Protein AF-I4IL51-F1 (afdb_monomer)

Foldseek 3Di:
DQAAFDDDDFDADPVGDRVVVVVLVPDPDPVVSVVVVVQVVCVRSRCPDDDDPPPPDDD

Nearest PDB structures (foldseek):
  4v6q-assembly1_AJ  TM=3.034E-01  e=8.148E+00  Escherichia coli

Secondary structure (DSSP, 8-state):
-------------TTS--HHHHHHHH---HHHHHHHHHHHHHHHTT-------S-----

Organism: NCBI:txid721123

Mean predicted aligned error: 5.91 Å

Solvent-accessible surface area (backbone atoms only — not comparable to full-atom values): 3882 Å² total; per-residue (Å²): 132,84,65,53,72,41,91,83,79,83,67,64,48,98,87,69,46,39,64,69,60,56,53,58,66,68,53,83,54,62,69,59,48,52,52,52,52,56,50,51,54,38,33,36,52,32,48,76,72,92,76,81,75,87,81,76,77,82,127

Structure (mmCIF, N/CA/C/O backbone):
data_AF-I4IL51-F1
#
_entry.id   AF-I4IL51-F1
#
loop_
_atom_site.group_PDB
_atom_site.id
_atom_site.type_symbol
_atom_site.label_atom_id
_atom_site.label_alt_id
_atom_site.label_comp_id
_atom_site.la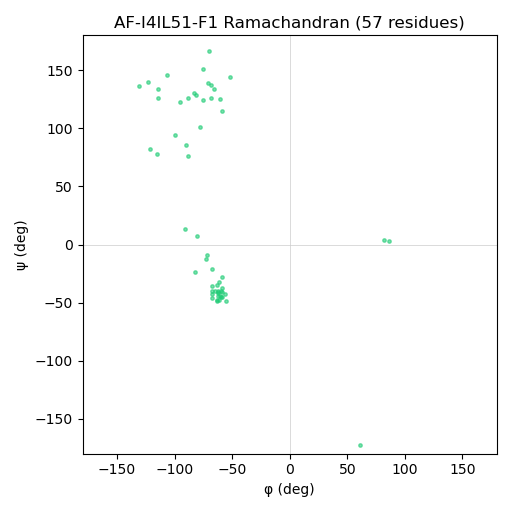bel_asym_id
_atom_site.label_entity_id
_atom_site.label_seq_id
_atom_site.pdbx_PDB_ins_code
_atom_site.Cartn_x
_atom_site.Cartn_y
_atom_site.Cartn_z
_atom_site.occupancy
_atom_site.B_iso_or_equiv
_atom_site.auth_seq_id
_atom_site.auth_comp_id
_atom_site.auth_asym_id
_atom_site.auth_atom_id
_atom_site.pdbx_PDB_model_num
ATOM 1 N N . MET A 1 1 ? 18.362 -8.914 -16.756 1.00 69.50 1 MET A N 1
ATOM 2 C CA . MET A 1 1 ? 17.055 -9.261 -17.358 1.00 69.50 1 MET A CA 1
ATOM 3 C C . MET A 1 1 ? 16.190 -8.013 -17.394 1.00 69.50 1 MET A C 1
ATOM 5 O O . MET A 1 1 ? 16.258 -7.244 -16.442 1.00 69.50 1 MET A O 1
ATOM 9 N N . ALA A 1 2 ? 15.431 -7.780 -18.466 1.00 80.94 2 ALA A N 1
ATOM 10 C CA . ALA A 1 2 ? 14.496 -6.655 -18.523 1.00 80.94 2 ALA A CA 1
ATOM 11 C C . ALA A 1 2 ? 13.296 -6.911 -17.594 1.00 80.94 2 ALA A C 1
ATOM 13 O O . ALA A 1 2 ? 12.806 -8.039 -17.517 1.00 80.94 2 ALA A O 1
ATOM 14 N N . ALA A 1 3 ? 12.843 -5.880 -16.879 1.00 85.75 3 ALA A N 1
ATOM 15 C CA . ALA A 1 3 ? 11.623 -5.961 -16.082 1.00 85.75 3 ALA A CA 1
ATOM 16 C C . ALA A 1 3 ? 10.408 -6.075 -17.013 1.00 85.75 3 ALA A C 1
ATOM 18 O O . ALA A 1 3 ? 10.340 -5.375 -18.021 1.00 85.75 3 ALA A O 1
ATOM 19 N N . GLN A 1 4 ? 9.471 -6.959 -16.670 1.00 90.50 4 GLN A N 1
ATOM 20 C CA . GLN A 1 4 ? 8.249 -7.179 -17.443 1.00 90.50 4 GLN A CA 1
ATOM 21 C C . GLN A 1 4 ? 7.031 -6.742 -16.629 1.00 90.50 4 GLN A C 1
ATOM 23 O O . GLN A 1 4 ? 6.961 -7.124 -15.455 1.00 90.50 4 GLN A O 1
ATOM 28 N N . PRO A 1 5 ? 6.074 -5.993 -17.210 1.00 93.25 5 PRO A N 1
ATOM 29 C CA . PRO A 1 5 ? 4.871 -5.568 -16.504 1.00 93.25 5 PRO A CA 1
ATOM 30 C C . PRO A 1 5 ? 4.140 -6.733 -15.824 1.00 93.25 5 PRO A C 1
ATOM 32 O O . PRO A 1 5 ? 4.096 -7.853 -16.338 1.00 93.25 5 PRO A O 1
ATOM 35 N N . ARG A 1 6 ? 3.563 -6.469 -14.651 1.00 91.56 6 ARG A N 1
ATOM 36 C CA . ARG A 1 6 ? 2.825 -7.446 -13.837 1.00 91.56 6 ARG A CA 1
ATOM 37 C C . ARG A 1 6 ? 1.497 -6.841 -13.426 1.00 91.56 6 ARG A C 1
ATOM 39 O O . ARG A 1 6 ? 1.476 -5.713 -12.958 1.00 91.56 6 ARG A O 1
ATOM 46 N N . GLU A 1 7 ? 0.419 -7.608 -13.513 1.00 94.31 7 GLU A N 1
ATOM 47 C CA . GLU A 1 7 ? -0.863 -7.187 -12.952 1.00 94.31 7 GLU A CA 1
ATOM 48 C C . GLU A 1 7 ? -0.841 -7.328 -11.423 1.00 94.31 7 GLU A C 1
ATOM 50 O O . GLU A 1 7 ? -0.589 -8.412 -10.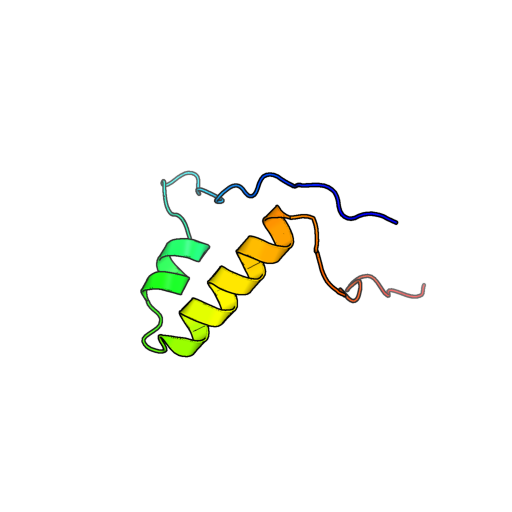889 1.00 94.31 7 GLU A O 1
ATOM 55 N N . ILE A 1 8 ? -1.123 -6.237 -10.710 1.00 93.12 8 ILE A N 1
ATOM 56 C CA . ILE A 1 8 ? -1.353 -6.267 -9.264 1.00 93.12 8 ILE A CA 1
ATOM 57 C C . ILE A 1 8 ? -2.855 -6.350 -9.012 1.00 93.12 8 ILE A C 1
ATOM 59 O O . ILE A 1 8 ? -3.607 -5.454 -9.390 1.00 93.12 8 ILE A O 1
ATOM 63 N N . ARG A 1 9 ? -3.282 -7.393 -8.298 1.00 95.31 9 ARG A N 1
ATOM 64 C CA . ARG A 1 9 ? -4.668 -7.558 -7.850 1.00 95.31 9 ARG A CA 1
ATOM 65 C C . ARG A 1 9 ? -4.784 -7.309 -6.356 1.00 95.31 9 ARG A C 1
ATOM 67 O O . ARG A 1 9 ? -3.885 -7.638 -5.584 1.00 95.31 9 ARG A O 1
ATOM 74 N N . ARG A 1 10 ? -5.914 -6.738 -5.940 1.00 95.12 10 ARG A N 1
ATOM 75 C CA . ARG A 1 10 ? -6.246 -6.618 -4.519 1.00 95.12 10 ARG A CA 1
ATOM 76 C C . ARG A 1 10 ? -6.829 -7.936 -4.035 1.00 95.12 10 ARG A C 1
ATOM 78 O O . ARG A 1 10 ? -7.762 -8.455 -4.636 1.00 95.12 10 ARG A O 1
ATOM 85 N N . TYR A 1 11 ? -6.284 -8.444 -2.938 1.00 97.19 11 TYR A N 1
ATOM 86 C CA . TYR A 1 11 ? -6.904 -9.545 -2.220 1.00 97.19 11 TYR A CA 1
ATOM 87 C C . TYR A 1 11 ? -8.201 -9.056 -1.574 1.00 97.19 11 TYR A C 1
ATOM 89 O O . TYR A 1 11 ? -8.194 -8.064 -0.838 1.00 97.19 11 TYR A O 1
ATOM 97 N N . VAL A 1 12 ? -9.288 -9.760 -1.872 1.00 98.25 12 VAL A N 1
ATOM 98 C CA . VAL A 1 12 ? -10.603 -9.562 -1.270 1.00 98.25 12 VAL A CA 1
ATOM 99 C C . VAL A 1 12 ? -10.917 -10.826 -0.482 1.00 98.25 12 VAL A C 1
ATOM 101 O O . VAL A 1 12 ? -10.810 -11.929 -1.019 1.00 98.25 12 VAL A O 1
ATOM 104 N N . THR A 1 13 ? -11.242 -10.680 0.797 1.00 98.00 13 THR A N 1
ATOM 105 C CA . THR A 1 13 ? -11.657 -11.803 1.643 1.00 98.00 13 THR A CA 1
ATOM 106 C C . THR A 1 13 ? -13.041 -12.305 1.228 1.00 98.00 13 THR A C 1
ATOM 108 O O . THR A 1 13 ? -13.7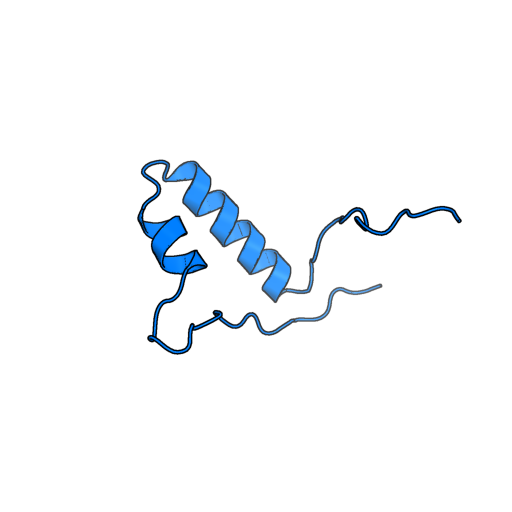81 -11.625 0.518 1.00 98.00 13 THR A O 1
ATOM 111 N N . SER A 1 14 ? -13.429 -13.487 1.708 1.00 98.38 14 SER A N 1
ATOM 112 C CA . SER A 1 14 ? -14.771 -14.038 1.471 1.00 98.38 14 SER A CA 1
ATOM 113 C C . SER A 1 14 ? -15.899 -13.141 1.996 1.00 98.38 14 SER A C 1
ATOM 115 O O . SER A 1 14 ? -16.985 -13.147 1.429 1.00 98.38 14 SER A O 1
ATOM 117 N N . ASP A 1 15 ? -15.641 -12.340 3.035 1.00 97.62 15 ASP A N 1
ATOM 118 C CA . ASP A 1 15 ? -16.566 -11.340 3.583 1.00 97.62 15 ASP A CA 1
ATOM 119 C C . ASP A 1 15 ? -16.416 -9.941 2.945 1.00 97.62 15 ASP A C 1
ATOM 121 O O . ASP A 1 15 ? -16.940 -8.960 3.469 1.00 97.62 15 ASP A O 1
ATOM 125 N N . GLY A 1 16 ? -15.707 -9.824 1.815 1.00 98.12 16 GLY A N 1
ATOM 126 C CA . GLY A 1 16 ? -15.632 -8.597 1.011 1.00 98.12 16 GLY A CA 1
ATOM 127 C C . GLY A 1 16 ? -14.633 -7.543 1.500 1.00 98.12 16 GLY A C 1
ATOM 128 O O . GLY A 1 16 ? -14.550 -6.457 0.923 1.00 98.12 16 GLY A O 1
ATOM 129 N N . LYS A 1 17 ? -13.847 -7.826 2.544 1.00 98.19 17 LYS A N 1
ATOM 130 C CA . LYS A 1 17 ? -12.826 -6.899 3.047 1.00 98.19 17 LYS A CA 1
ATOM 131 C C . LYS A 1 17 ? -11.610 -6.880 2.135 1.00 98.19 17 LYS A C 1
ATOM 133 O O . LYS A 1 17 ? -11.233 -7.881 1.532 1.00 98.19 17 LYS A O 1
ATOM 138 N N . VAL A 1 18 ? -10.937 -5.732 2.108 1.00 98.38 18 VAL A N 1
ATOM 139 C CA . VAL A 1 18 ? -9.686 -5.527 1.370 1.00 98.38 18 VAL A CA 1
ATOM 140 C C . VAL A 1 18 ? -8.607 -5.088 2.363 1.00 98.38 18 VAL A C 1
ATOM 142 O O . VAL A 1 18 ? -8.367 -3.885 2.504 1.00 98.38 18 VAL A O 1
ATOM 145 N N . PRO A 1 19 ? -7.957 -6.028 3.081 1.00 98.06 19 PRO A N 1
ATOM 146 C CA . PRO A 1 19 ? -7.152 -5.704 4.260 1.00 98.06 19 PRO A CA 1
ATOM 147 C C . PRO A 1 19 ? -6.041 -4.687 3.995 1.00 98.06 19 PRO A C 1
ATOM 149 O O . PRO A 1 19 ? -5.863 -3.754 4.772 1.00 98.06 19 PRO A O 1
ATOM 152 N N . LEU A 1 20 ? -5.330 -4.816 2.866 1.00 96.62 20 LEU A N 1
ATOM 153 C CA . LEU A 1 20 ? -4.264 -3.879 2.500 1.00 96.62 20 LEU A CA 1
ATOM 154 C C . LEU A 1 20 ? -4.798 -2.454 2.309 1.00 96.62 20 LEU A C 1
ATOM 156 O O . LEU A 1 20 ? -4.175 -1.512 2.784 1.00 96.62 20 LEU A O 1
ATOM 160 N N . ALA A 1 21 ? -5.927 -2.297 1.612 1.00 96.62 21 ALA A N 1
ATOM 161 C CA . ALA A 1 21 ? -6.510 -0.981 1.355 1.00 96.62 21 ALA A CA 1
ATOM 162 C C . ALA A 1 21 ? -7.029 -0.356 2.656 1.00 96.62 21 ALA A C 1
ATOM 164 O O . ALA A 1 21 ? -6.681 0.775 2.967 1.00 96.62 21 ALA A O 1
ATOM 165 N N . GLN A 1 22 ? -7.753 -1.133 3.467 1.00 98.19 22 GLN A N 1
ATOM 166 C CA . GLN A 1 22 ? -8.265 -0.690 4.767 1.00 98.19 22 GLN A CA 1
ATOM 167 C C . GLN A 1 22 ? -7.138 -0.260 5.713 1.00 98.19 22 GLN A C 1
ATOM 169 O O . GLN A 1 22 ? -7.211 0.797 6.341 1.00 98.19 22 GLN A O 1
ATOM 174 N N . TRP A 1 23 ? -6.066 -1.052 5.790 1.00 97.62 23 TRP A N 1
ATOM 175 C CA . TRP A 1 23 ? -4.889 -0.698 6.574 1.00 97.62 23 TRP A CA 1
ATOM 176 C C . TRP A 1 23 ? -4.210 0.564 6.032 1.00 97.62 23 TRP A C 1
ATOM 178 O O . TRP A 1 23 ? -3.942 1.483 6.806 1.00 97.62 23 TRP A O 1
ATOM 188 N N . LEU A 1 24 ? -3.985 0.654 4.718 1.00 97.12 24 LEU A N 1
ATOM 189 C CA . LEU A 1 24 ? -3.360 1.822 4.098 1.00 97.12 24 LEU A CA 1
ATOM 190 C C . LEU A 1 24 ? -4.170 3.101 4.353 1.00 97.12 24 LEU A C 1
ATOM 192 O O . LEU A 1 24 ? -3.589 4.145 4.649 1.00 97.12 24 LEU A O 1
ATOM 196 N N . ASP A 1 25 ? -5.499 3.021 4.302 1.00 96.38 25 ASP A N 1
ATOM 197 C CA . ASP A 1 25 ? -6.397 4.143 4.569 1.00 96.38 25 ASP A CA 1
ATOM 198 C C . ASP A 1 25 ? -6.362 4.575 6.039 1.00 96.38 25 ASP A C 1
ATOM 200 O O . ASP A 1 25 ? -6.360 5.778 6.314 1.00 96.38 25 ASP A O 1
ATOM 204 N N . SER A 1 26 ? -6.213 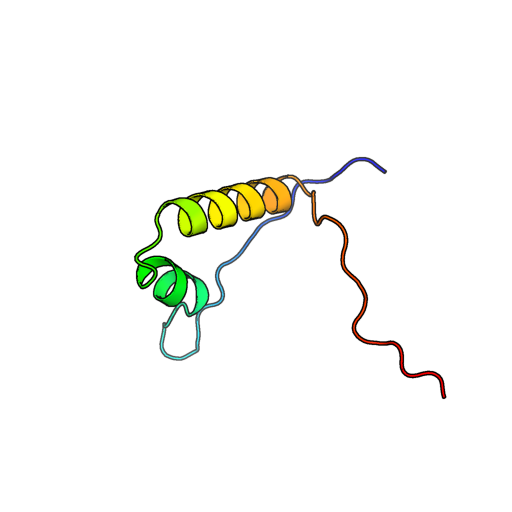3.626 6.968 1.00 97.12 26 SER A N 1
ATOM 205 C CA . SER A 1 26 ? -6.115 3.901 8.409 1.00 97.12 26 SER 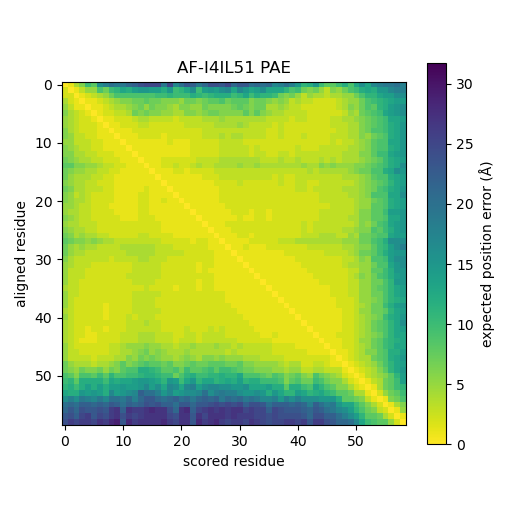A CA 1
ATOM 206 C C . SER A 1 26 ? -4.843 4.650 8.835 1.00 97.12 26 SER A C 1
ATOM 208 O O . SER A 1 26 ? -4.826 5.280 9.896 1.00 97.12 26 SER A O 1
ATOM 210 N N . LEU A 1 27 ? -3.773 4.622 8.028 1.00 97.62 27 LEU A N 1
ATOM 211 C CA . LEU A 1 27 ? -2.528 5.316 8.366 1.00 97.62 27 LEU A CA 1
ATOM 212 C C . LEU A 1 27 ? -2.736 6.839 8.374 1.00 97.62 27 LEU A C 1
ATOM 214 O O . LEU A 1 27 ? -3.282 7.411 7.435 1.00 97.62 27 LEU A O 1
ATOM 218 N N . ARG A 1 28 ? -2.239 7.529 9.406 1.00 97.50 28 ARG A N 1
ATOM 219 C CA . ARG A 1 28 ? -2.217 9.007 9.438 1.00 97.50 28 ARG A CA 1
ATOM 220 C C . ARG A 1 28 ? -1.020 9.594 8.683 1.00 97.50 28 ARG A C 1
ATOM 222 O O . ARG A 1 28 ? -1.073 10.731 8.227 1.00 97.50 28 ARG A O 1
ATOM 229 N N . ASP A 1 29 ? 0.054 8.821 8.534 1.00 98.00 29 ASP A N 1
ATOM 230 C CA . ASP A 1 29 ? 1.278 9.257 7.863 1.00 98.00 29 ASP A CA 1
ATOM 231 C C . ASP A 1 29 ? 1.122 9.236 6.333 1.00 98.00 29 ASP A C 1
ATOM 233 O O . ASP A 1 29 ? 1.247 8.203 5.669 1.00 98.00 29 ASP A O 1
ATOM 237 N N . ILE A 1 30 ? 0.890 10.417 5.762 1.00 97.19 30 ILE A N 1
ATOM 238 C CA . ILE A 1 30 ? 0.763 10.627 4.316 1.00 97.19 30 ILE A CA 1
ATOM 239 C C . ILE A 1 30 ? 2.066 10.279 3.579 1.00 97.19 30 ILE A C 1
ATOM 241 O O . ILE A 1 30 ? 2.021 9.741 2.472 1.00 97.19 30 ILE A O 1
ATOM 245 N N . LYS A 1 31 ? 3.240 10.531 4.177 1.00 98.19 31 LYS A N 1
ATOM 246 C CA . LYS A 1 31 ? 4.528 10.212 3.539 1.00 98.19 31 LYS A CA 1
ATOM 247 C C . LYS A 1 31 ? 4.698 8.702 3.417 1.00 98.19 31 LYS A C 1
ATOM 249 O O . LYS A 1 31 ? 5.162 8.230 2.376 1.00 98.19 31 LYS A O 1
ATOM 254 N N . ALA A 1 32 ? 4.298 7.948 4.440 1.00 97.50 32 ALA A N 1
ATOM 255 C CA . ALA A 1 32 ? 4.280 6.490 4.383 1.00 97.50 32 ALA A CA 1
ATOM 256 C C . ALA A 1 32 ? 3.336 5.984 3.280 1.00 97.50 32 ALA A C 1
ATOM 258 O O . ALA A 1 32 ? 3.768 5.180 2.449 1.00 97.50 32 ALA A O 1
ATOM 259 N N . LYS A 1 33 ? 2.103 6.513 3.194 1.00 97.88 33 LYS A N 1
ATOM 260 C CA . LYS A 1 33 ? 1.159 6.155 2.116 1.00 97.88 33 LYS A CA 1
ATOM 261 C C . LYS A 1 33 ? 1.764 6.380 0.730 1.00 97.88 33 LYS A C 1
ATOM 263 O O . LYS A 1 33 ? 1.758 5.472 -0.098 1.00 97.88 33 LYS A O 1
ATOM 268 N N . THR A 1 34 ? 2.358 7.551 0.495 1.00 97.62 34 THR A N 1
ATOM 269 C CA . THR A 1 34 ? 2.991 7.889 -0.789 1.00 97.62 34 THR A CA 1
ATOM 270 C C . THR A 1 34 ? 4.111 6.915 -1.149 1.00 97.62 34 THR A C 1
ATOM 272 O O . THR A 1 34 ? 4.161 6.430 -2.280 1.00 97.62 34 THR A O 1
ATOM 275 N N . LYS A 1 35 ? 4.990 6.577 -0.195 1.00 97.75 35 LYS A N 1
ATOM 276 C CA . LYS A 1 35 ? 6.082 5.617 -0.425 1.00 97.75 35 LYS A CA 1
ATOM 277 C C . LYS A 1 35 ? 5.558 4.224 -0.784 1.00 97.75 35 LYS A C 1
ATOM 279 O O . LYS A 1 35 ? 6.091 3.595 -1.698 1.00 97.75 35 LYS A O 1
ATOM 284 N N . ILE A 1 36 ? 4.508 3.757 -0.108 1.00 96.25 36 ILE A N 1
ATOM 285 C CA . ILE A 1 36 ? 3.878 2.459 -0.392 1.00 96.25 36 ILE A CA 1
ATOM 286 C C . ILE A 1 36 ? 3.284 2.454 -1.807 1.00 96.25 36 ILE A C 1
ATOM 288 O O . ILE A 1 36 ? 3.586 1.555 -2.591 1.00 96.25 36 ILE A O 1
ATOM 292 N N . THR A 1 37 ? 2.522 3.484 -2.182 1.00 95.44 37 THR A N 1
ATOM 293 C CA . THR A 1 37 ? 1.938 3.594 -3.530 1.00 95.44 37 THR A CA 1
ATOM 294 C C . THR A 1 37 ? 3.013 3.642 -4.618 1.00 95.44 37 THR A C 1
ATOM 296 O O . THR A 1 37 ? 2.932 2.912 -5.606 1.00 95.44 37 THR A O 1
ATOM 299 N N . GLN A 1 38 ? 4.078 4.427 -4.424 1.00 96.56 38 GLN A N 1
ATOM 300 C CA . GLN A 1 38 ? 5.218 4.459 -5.349 1.00 96.56 38 GLN A CA 1
ATOM 301 C C . GLN A 1 38 ? 5.877 3.082 -5.500 1.00 96.56 38 GLN A C 1
ATOM 303 O O . GLN A 1 38 ? 6.290 2.703 -6.599 1.00 96.56 38 GLN A O 1
ATOM 308 N N . ARG A 1 39 ? 5.965 2.308 -4.412 1.00 95.00 39 ARG A N 1
ATOM 309 C CA . ARG A 1 39 ? 6.522 0.956 -4.452 1.00 95.00 39 ARG A CA 1
ATOM 310 C C . ARG A 1 39 ? 5.646 -0.005 -5.252 1.00 95.00 39 ARG A C 1
ATOM 312 O O . ARG A 1 39 ? 6.204 -0.773 -6.039 1.00 95.00 39 ARG A O 1
ATOM 319 N N . LEU A 1 40 ? 4.324 0.062 -5.085 1.00 94.94 40 LEU A N 1
ATOM 320 C CA . LEU A 1 40 ? 3.360 -0.724 -5.863 1.00 94.94 40 LEU A CA 1
ATOM 321 C C . LEU A 1 40 ? 3.434 -0.379 -7.356 1.00 94.94 40 LEU A C 1
ATOM 323 O O . LEU A 1 40 ? 3.482 -1.285 -8.182 1.00 94.94 40 LEU A O 1
ATOM 327 N N . ASN A 1 41 ? 3.578 0.902 -7.712 1.00 95.06 41 ASN A N 1
ATOM 328 C CA . ASN A 1 41 ? 3.767 1.312 -9.110 1.00 95.06 41 ASN A CA 1
ATOM 329 C C . ASN A 1 41 ? 5.016 0.670 -9.733 1.00 95.06 41 ASN A C 1
ATOM 331 O O . ASN A 1 41 ? 4.972 0.193 -10.863 1.00 95.06 41 ASN A O 1
ATOM 335 N N . ARG A 1 42 ? 6.124 0.587 -8.986 1.00 94.94 42 ARG A N 1
ATOM 336 C CA . ARG A 1 42 ? 7.339 -0.109 -9.448 1.00 94.94 42 ARG A CA 1
ATOM 337 C C . ARG A 1 42 ? 7.111 -1.610 -9.637 1.00 94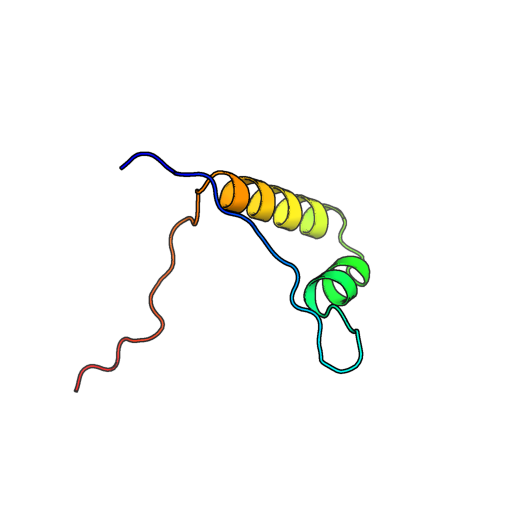.94 42 ARG A C 1
ATOM 339 O O . ARG A 1 42 ? 7.596 -2.164 -10.616 1.00 94.94 42 ARG A O 1
ATOM 346 N N . VAL A 1 43 ? 6.360 -2.256 -8.744 1.00 93.75 43 VAL A N 1
ATOM 347 C CA . VAL A 1 43 ? 5.985 -3.676 -8.894 1.00 93.75 43 VAL A CA 1
ATOM 348 C C . VAL A 1 43 ? 5.146 -3.891 -10.156 1.00 93.75 43 VAL A C 1
ATOM 350 O O . VAL A 1 43 ? 5.399 -4.849 -10.881 1.00 93.75 43 VAL A O 1
ATOM 353 N N . ASN A 1 44 ? 4.222 -2.977 -10.466 1.00 94.38 44 ASN A N 1
ATOM 354 C CA . ASN A 1 44 ? 3.384 -3.036 -11.669 1.00 94.38 44 ASN A CA 1
ATOM 355 C C . ASN A 1 44 ? 4.225 -2.982 -12.960 1.00 94.38 44 ASN A C 1
ATOM 357 O O . ASN A 1 44 ? 3.910 -3.631 -13.951 1.00 94.38 44 ASN A O 1
ATOM 361 N N . LEU A 1 45 ? 5.355 -2.268 -12.919 1.00 95.31 45 LEU A N 1
ATOM 362 C CA . LEU A 1 45 ? 6.354 -2.213 -13.994 1.00 95.31 45 LEU A CA 1
ATOM 363 C C . LEU A 1 45 ? 7.318 -3.418 -14.004 1.00 95.31 45 LEU A C 1
ATOM 365 O O . LEU A 1 45 ? 8.302 -3.414 -14.739 1.00 95.31 45 LEU A O 1
ATOM 369 N N . GLY A 1 46 ? 7.085 -4.435 -13.170 1.00 93.75 46 GLY A N 1
ATOM 370 C CA . GLY A 1 46 ? 7.937 -5.622 -13.069 1.00 93.75 46 GLY A CA 1
ATOM 371 C C . GLY A 1 46 ? 9.128 -5.491 -12.127 1.00 93.75 46 GLY A C 1
ATOM 372 O O . GLY A 1 46 ? 9.925 -6.421 -12.015 1.00 93.75 46 GLY A O 1
ATOM 373 N N . ASN A 1 47 ? 9.276 -4.360 -11.432 1.00 93.19 47 ASN A N 1
ATOM 374 C CA . ASN A 1 47 ? 10.384 -4.128 -10.515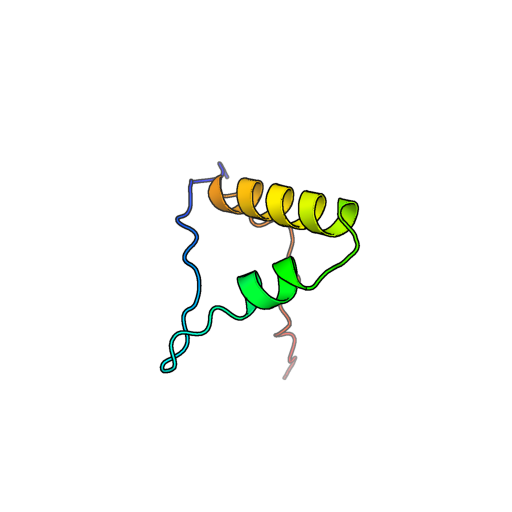 1.00 93.19 47 ASN A CA 1
ATOM 375 C C . ASN A 1 47 ? 10.019 -4.599 -9.095 1.00 93.19 47 ASN A C 1
ATOM 377 O O . ASN A 1 47 ? 9.549 -3.831 -8.246 1.00 93.19 47 ASN A O 1
ATOM 381 N N . LEU A 1 48 ? 10.242 -5.891 -8.843 1.00 88.25 48 LEU A N 1
ATOM 382 C CA . LEU A 1 48 ? 9.967 -6.571 -7.568 1.00 88.25 48 LEU A CA 1
ATOM 383 C C . LEU A 1 48 ? 10.947 -6.211 -6.449 1.00 88.25 48 LEU A C 1
ATOM 385 O O . LEU A 1 48 ? 10.621 -6.401 -5.278 1.00 88.25 48 LEU A O 1
ATOM 389 N N . GLY A 1 49 ? 12.063 -5.557 -6.790 1.00 86.75 49 GLY A N 1
ATOM 390 C CA . GLY A 1 49 ? 13.144 -5.238 -5.857 1.00 86.75 49 GLY A CA 1
ATOM 391 C C . GLY A 1 49 ? 13.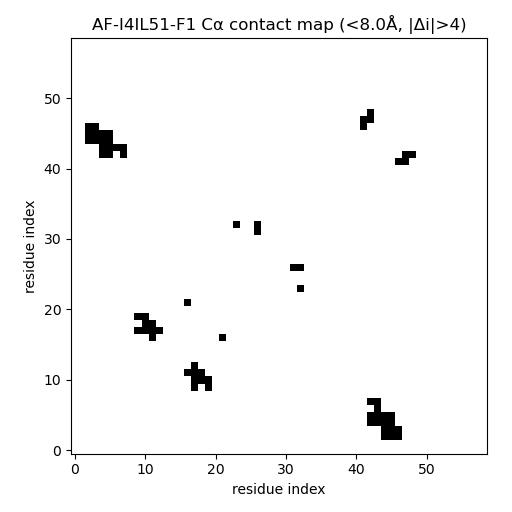774 -6.488 -5.249 1.00 86.75 49 GLY A C 1
ATOM 392 O O . GLY A 1 49 ? 13.457 -7.613 -5.634 1.00 86.75 49 GLY A O 1
ATOM 393 N N . ASP A 1 50 ? 14.660 -6.274 -4.286 1.00 86.56 50 ASP A N 1
ATOM 394 C CA . ASP A 1 50 ? 15.349 -7.368 -3.615 1.00 86.56 50 ASP A CA 1
ATOM 395 C C . ASP A 1 50 ? 14.472 -7.943 -2.503 1.00 86.56 50 ASP A C 1
ATOM 397 O O . ASP A 1 50 ? 13.954 -7.212 -1.653 1.00 86.56 50 ASP A O 1
ATOM 401 N N . TYR A 1 51 ? 14.320 -9.265 -2.489 1.00 81.62 51 TYR A N 1
ATOM 402 C CA . TYR A 1 51 ? 13.719 -9.986 -1.376 1.00 81.62 51 TYR A CA 1
ATOM 403 C C . TYR A 1 51 ? 14.707 -11.039 -0.877 1.00 81.62 51 TYR A C 1
ATOM 405 O O . TYR A 1 51 ? 15.382 -11.702 -1.662 1.00 81.62 51 TYR A O 1
ATOM 413 N N . LYS A 1 52 ? 14.794 -11.207 0.445 1.00 78.25 52 LYS A N 1
ATOM 414 C CA . LYS A 1 52 ? 15.456 -12.373 1.032 1.00 78.25 52 LYS A CA 1
ATOM 415 C C . LYS A 1 52 ? 14.412 -13.468 1.172 1.00 78.25 52 LYS A C 1
ATOM 417 O O . LYS A 1 52 ? 13.354 -13.235 1.756 1.00 78.25 52 LYS A O 1
ATOM 422 N N . SER A 1 53 ? 14.694 -14.647 0.627 1.00 78.44 53 SER A N 1
ATOM 423 C CA . SER A 1 53 ? 13.855 -15.813 0.883 1.00 78.44 53 SER A CA 1
ATOM 424 C C . SER A 1 53 ? 13.862 -16.102 2.384 1.00 78.44 53 SER A C 1
ATOM 426 O O . SER A 1 53 ? 14.928 -16.267 2.971 1.00 78.44 53 SER A O 1
ATOM 428 N N . ALA A 1 54 ? 12.685 -16.170 3.007 1.00 70.56 54 ALA A N 1
ATOM 429 C CA . ALA A 1 54 ? 12.557 -16.614 4.397 1.00 70.56 54 ALA A CA 1
ATOM 430 C C . ALA A 1 54 ? 12.801 -18.131 4.547 1.00 70.56 54 ALA A C 1
ATOM 432 O O . ALA A 1 54 ? 12.913 -18.643 5.658 1.00 70.56 54 ALA A O 1
ATOM 433 N N . LEU A 1 55 ? 12.902 -18.857 3.429 1.00 68.69 55 LEU A N 1
ATOM 434 C CA . LEU A 1 55 ? 13.245 -20.273 3.387 1.00 68.69 55 LEU A CA 1
ATOM 435 C C . LEU A 1 55 ? 14.768 -20.431 3.317 1.00 68.69 55 LEU A C 1
ATOM 437 O O . LEU A 1 55 ? 15.325 -20.746 2.270 1.00 68.69 55 LEU A O 1
ATOM 441 N N . SER A 1 56 ? 15.443 -20.226 4.445 1.00 58.91 56 SER A N 1
ATOM 442 C CA . SER A 1 56 ? 16.747 -20.838 4.704 1.00 58.91 56 SER A CA 1
ATOM 443 C C . SER A 1 56 ? 16.592 -21.783 5.890 1.00 58.91 56 SER A C 1
ATOM 445 O O . SER A 1 56 ? 16.928 -21.455 7.026 1.00 58.91 56 SER A O 1
ATOM 447 N N . ARG A 1 57 ? 16.018 -22.959 5.640 1.00 59.97 57 ARG A N 1
ATOM 448 C CA . ARG A 1 57 ? 16.201 -24.100 6.533 1.00 59.97 57 ARG A CA 1
ATOM 449 C C . ARG A 1 57 ? 17.270 -24.966 5.883 1.00 59.97 57 ARG A C 1
ATOM 451 O O . ARG A 1 57 ? 16.972 -25.735 4.978 1.00 59.97 57 ARG A O 1
ATOM 458 N N . SER A 1 58 ? 18.518 -24.753 6.289 1.00 56.41 58 SER A N 1
ATOM 459 C CA . SER A 1 58 ? 19.549 -25.779 6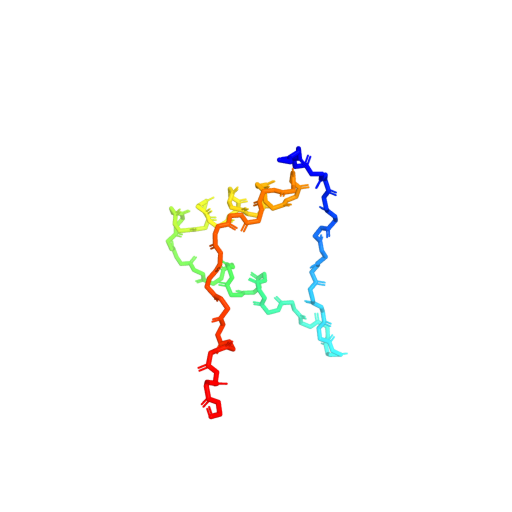.176 1.00 56.41 58 SER A CA 1
ATOM 460 C C . SER A 1 58 ? 19.056 -26.985 6.975 1.00 56.41 58 SER A C 1
ATOM 462 O O . SER A 1 58 ? 18.805 -26.858 8.177 1.00 56.41 58 SER A O 1
ATOM 464 N N . LEU A 1 59 ? 18.806 -28.086 6.270 1.00 49.22 59 LEU A N 1
ATOM 465 C CA . LEU A 1 59 ? 18.811 -29.421 6.861 1.00 49.22 59 LEU A CA 1
ATOM 466 C C . LEU A 1 59 ? 20.229 -29.752 7.329 1.00 49.22 59 LEU A C 1
ATOM 468 O O . LEU A 1 59 ? 21.177 -29.277 6.659 1.00 49.22 59 LEU A O 1
#

pLDDT: mean 90.38, std 11.81, range [49.22, 98.38]

Radius of gyration: 15.02 Å; Cα contacts (8 Å, |Δi|>4): 34; chains: 1; bounding box: 36×40×28 Å

Sequence (59 aa):
MAAQPREIRRYVTSDGKVPLAQWLDSLRDIKAKTKITQRLNRVNLGNLGDYKSALSRSL